Protein AF-A0A817T5D0-F1 (afdb_monomer_lite)

pLDDT: mean 80.36, std 13.76, range [44.56, 96.06]

Foldseek 3Di:
DPDDDPVVVVLLVVLVVLLVVLVVLLVVLVPDDDDPVCVLVSLLSNQLSVLSNVLSVLVVVVVVCVVPDDCQDLVNLVSVLVNQLSVQLNVQSVVLNVVPDPCSVVVSVCSNVVSNVVSVCSNVPHDPVVVVVVVVVVD

Sequence (139 aa):
MKTISTEFYLVILLLLLIFIINTLHIVYLTIYKHNQQIKSIRLILINSSLSSLIVSIWLIPFFYFHTIWSPESISWRLWSFVFHIVDAVQLYSLVLLITIRSFQRIFICFIWLAPIIAYSPLLWLNSPYEKQMTTNAMI

Secondary structure (DSSP, 8-state):
-----HHHHHHHHHHHHHHHHHHHHHHHHHH----GGGHHHHHHHHHHHHHHHHHHHHHHHHHHHTTTS-TTSHHHHHHHHHHHHHHHHHHHHHHHHHT--TTHHHHHHHTTHHHHHHHGGGGT---HHHHHHHHHTT-

Structure (mmCIF, N/CA/C/O backbone):
data_AF-A0A817T5D0-F1
#
_entry.id   AF-A0A817T5D0-F1
#
loop_
_atom_site.group_PDB
_atom_site.id
_atom_site.type_symbol
_atom_site.label_atom_id
_atom_site.label_alt_id
_atom_site.label_comp_id
_atom_site.label_asym_id
_atom_site.label_entity_id
_atom_site.label_seq_id
_atom_site.pdbx_PDB_ins_code
_atom_site.Cartn_x
_atom_site.Cartn_y
_atom_site.Cartn_z
_atom_site.occupancy
_atom_site.B_iso_or_equiv
_atom_site.auth_seq_id
_atom_site.auth_comp_id
_atom_site.auth_asym_id
_atom_site.auth_atom_id
_atom_site.pdbx_PDB_model_num
ATOM 1 N N . MET A 1 1 ? 11.485 17.409 -27.018 1.00 44.56 1 MET A N 1
ATOM 2 C CA . MET A 1 1 ? 10.814 17.240 -25.709 1.00 44.56 1 MET A CA 1
ATOM 3 C C . MET A 1 1 ? 9.800 16.120 -25.854 1.00 44.56 1 MET A C 1
ATOM 5 O O . MET A 1 1 ? 8.975 16.214 -26.751 1.00 44.56 1 MET A O 1
ATOM 9 N N . LYS A 1 2 ? 9.887 15.045 -25.059 1.00 53.25 2 LYS A N 1
ATOM 10 C CA . LYS A 1 2 ? 8.809 14.046 -25.013 1.00 53.25 2 LYS A CA 1
ATOM 11 C C . LYS A 1 2 ? 7.613 14.698 -24.322 1.00 53.25 2 LYS A C 1
ATOM 13 O O . LYS A 1 2 ? 7.735 15.119 -23.176 1.00 53.25 2 LYS A O 1
ATOM 18 N N . THR A 1 3 ? 6.502 14.832 -25.031 1.00 61.31 3 THR A N 1
ATOM 19 C CA . THR A 1 3 ? 5.227 15.266 -24.463 1.00 61.31 3 THR A CA 1
ATOM 20 C C . THR A 1 3 ? 4.764 14.199 -23.477 1.00 61.31 3 THR A C 1
ATOM 22 O O . THR A 1 3 ? 4.524 13.055 -23.854 1.00 61.31 3 THR A O 1
ATOM 25 N N . ILE A 1 4 ? 4.709 14.560 -22.197 1.00 71.56 4 ILE A N 1
ATOM 26 C CA . ILE A 1 4 ? 4.116 13.728 -21.150 1.00 71.56 4 ILE A CA 1
ATOM 27 C C . ILE A 1 4 ? 2.620 13.591 -21.468 1.00 71.56 4 ILE A C 1
ATOM 29 O O . ILE A 1 4 ? 1.976 14.586 -21.808 1.00 71.56 4 ILE A O 1
ATOM 33 N N . SER A 1 5 ? 2.074 12.372 -21.410 1.00 84.25 5 SER A N 1
ATOM 34 C CA . SER A 1 5 ? 0.663 12.137 -21.732 1.00 84.25 5 SER A CA 1
ATOM 35 C C . SER A 1 5 ? -0.257 12.773 -20.685 1.00 84.25 5 SER A C 1
ATOM 37 O O . SER A 1 5 ? 0.064 12.837 -19.497 1.00 84.25 5 SER A O 1
ATOM 39 N N . THR A 1 6 ? -1.433 13.230 -21.113 1.00 85.62 6 THR A N 1
ATOM 40 C CA . THR A 1 6 ? -2.492 13.734 -20.220 1.00 85.62 6 THR A CA 1
ATOM 41 C C . THR A 1 6 ? -2.885 12.707 -19.154 1.00 85.62 6 THR A C 1
ATOM 43 O O . THR A 1 6 ? -3.129 13.073 -18.007 1.00 85.62 6 THR A O 1
ATOM 46 N N . GLU A 1 7 ? -2.866 11.421 -19.504 1.00 84.12 7 GLU A N 1
ATOM 47 C CA . GLU A 1 7 ? -3.091 10.294 -18.591 1.00 84.12 7 GLU A CA 1
ATOM 48 C C . GLU A 1 7 ? -2.095 10.285 -17.427 1.00 84.12 7 GLU A C 1
ATOM 50 O O . GLU A 1 7 ? -2.493 10.144 -16.273 1.00 84.12 7 GLU A O 1
ATOM 55 N N . PHE A 1 8 ? -0.807 10.507 -17.705 1.00 83.31 8 PHE A N 1
ATOM 56 C CA . PHE A 1 8 ? 0.218 10.553 -16.666 1.00 83.31 8 PHE A CA 1
ATOM 57 C C . PHE A 1 8 ? -0.024 11.709 -15.688 1.00 83.31 8 PHE A C 1
ATOM 59 O O . PHE A 1 8 ? 0.072 11.520 -14.478 1.00 83.31 8 PHE A O 1
ATOM 66 N N . TYR A 1 9 ? -0.412 12.891 -16.182 1.00 84.56 9 TYR A N 1
ATOM 67 C CA . TYR A 1 9 ? -0.759 14.020 -15.312 1.00 84.56 9 TYR A CA 1
ATOM 68 C C . TYR A 1 9 ? -1.946 13.710 -14.396 1.00 84.56 9 TYR A C 1
ATOM 70 O O . TYR A 1 9 ? -1.898 14.037 -13.210 1.00 84.56 9 TYR A O 1
ATOM 78 N N . LEU A 1 10 ? -2.986 13.055 -14.919 1.00 88.56 10 LEU A N 1
ATOM 79 C CA . LEU A 1 10 ? -4.149 12.649 -14.126 1.00 88.56 10 LEU A CA 1
ATOM 80 C C . LEU A 1 10 ? -3.774 11.629 -13.047 1.00 88.56 10 LEU A C 1
ATOM 82 O O . LEU A 1 10 ? -4.210 11.765 -11.905 1.00 88.56 10 LEU A O 1
ATOM 86 N N . VAL A 1 11 ? -2.930 10.650 -13.378 1.00 88.25 11 VAL A N 1
ATOM 87 C CA . VAL A 1 11 ? -2.438 9.657 -12.413 1.00 88.25 11 VAL A CA 1
ATOM 88 C C . VAL A 1 11 ? -1.620 10.323 -11.308 1.00 88.25 11 VAL A C 1
ATOM 90 O O . VAL A 1 11 ? -1.872 10.074 -10.131 1.00 88.25 11 VAL A O 1
ATOM 93 N N . ILE A 1 12 ? -0.681 11.207 -11.653 1.00 88.00 12 ILE A N 1
ATOM 94 C CA . ILE A 1 12 ? 0.127 11.929 -10.660 1.00 88.00 12 ILE A CA 1
ATOM 95 C C . ILE A 1 12 ? -0.752 12.812 -9.768 1.00 88.00 12 ILE A C 1
ATOM 97 O O . ILE A 1 12 ? -0.553 12.842 -8.554 1.00 88.00 12 ILE A O 1
ATOM 101 N N . LEU A 1 13 ? -1.752 13.489 -10.338 1.00 90.88 13 LEU A N 1
ATOM 102 C CA . LEU A 1 13 ? -2.698 14.296 -9.569 1.00 90.88 13 LEU A CA 1
ATOM 103 C C . LEU A 1 13 ? -3.513 13.437 -8.592 1.00 90.88 13 LEU A C 1
ATOM 105 O O . LEU A 1 13 ? -3.695 13.824 -7.438 1.00 90.88 13 LEU A O 1
ATOM 109 N N . LEU A 1 14 ? -3.965 12.258 -9.028 1.00 91.50 14 LEU A N 1
ATOM 110 C CA . LEU A 1 14 ? -4.681 11.311 -8.177 1.00 91.50 14 LEU A CA 1
ATOM 111 C C . LEU A 1 14 ? -3.794 10.802 -7.032 1.00 91.50 14 LEU A C 1
ATOM 113 O O . LEU A 1 14 ? -4.230 10.798 -5.882 1.00 91.50 14 LEU A O 1
ATOM 117 N N . LEU A 1 15 ? -2.543 10.429 -7.320 1.00 91.12 15 LEU A N 1
ATOM 118 C CA . LEU A 1 15 ? -1.577 10.005 -6.301 1.00 91.12 15 LEU A CA 1
ATOM 119 C C . LEU A 1 15 ? -1.303 11.119 -5.286 1.00 91.12 15 LEU A C 1
ATOM 121 O O . LEU A 1 15 ? -1.269 10.858 -4.084 1.00 91.12 15 LEU A O 1
ATOM 125 N N . LEU A 1 16 ? -1.169 12.365 -5.747 1.00 91.69 16 LEU A N 1
ATOM 126 C CA . LEU A 1 16 ? -0.997 13.525 -4.875 1.00 91.69 16 LEU A CA 1
ATOM 127 C C . LEU A 1 16 ? -2.220 13.740 -3.972 1.00 91.69 16 LEU A C 1
ATOM 129 O O . LEU A 1 16 ? -2.068 13.994 -2.778 1.00 91.69 16 LEU A O 1
ATOM 133 N N . LEU A 1 17 ? -3.431 13.604 -4.515 1.00 94.25 17 LEU A N 1
ATOM 134 C CA . LEU A 1 17 ? -4.662 13.727 -3.738 1.00 94.25 17 LEU A CA 1
ATOM 135 C C . LEU A 1 17 ? -4.756 12.638 -2.658 1.00 94.25 17 LEU A C 1
ATOM 137 O O . LEU A 1 17 ? -5.015 12.950 -1.495 1.00 94.25 17 LEU A O 1
ATOM 141 N N . ILE A 1 18 ? -4.490 11.378 -3.021 1.00 92.75 18 ILE A N 1
ATOM 142 C CA . ILE A 1 18 ? -4.448 10.245 -2.082 1.00 92.75 18 ILE A CA 1
ATOM 143 C C . ILE A 1 18 ? -3.406 10.504 -0.988 1.00 92.75 18 ILE A C 1
ATOM 145 O O . ILE A 1 18 ? -3.682 10.281 0.195 1.00 92.75 18 ILE A O 1
ATOM 149 N N . PHE A 1 19 ? -2.235 11.019 -1.361 1.00 92.94 19 PHE A N 1
ATOM 150 C CA . PHE A 1 19 ? -1.167 11.355 -0.428 1.00 92.94 19 PHE A CA 1
ATOM 151 C C . PHE A 1 19 ? -1.599 12.421 0.591 1.00 92.94 19 PHE A C 1
ATOM 153 O O . PHE A 1 19 ? -1.431 12.242 1.801 1.00 92.94 19 PHE A O 1
ATOM 160 N N . ILE A 1 20 ? -2.207 13.515 0.125 1.00 94.62 20 ILE A N 1
ATOM 161 C CA . ILE A 1 20 ? -2.675 14.605 0.991 1.00 94.62 20 ILE A CA 1
ATOM 162 C C . ILE A 1 20 ? -3.767 14.109 1.944 1.00 94.62 20 ILE A C 1
ATOM 164 O O . ILE A 1 20 ? -3.670 14.331 3.152 1.00 94.62 20 ILE A O 1
ATOM 168 N N . ILE A 1 21 ? -4.776 13.397 1.430 1.00 95.94 21 ILE A N 1
ATOM 169 C CA . ILE A 1 21 ? -5.900 12.895 2.235 1.00 95.94 21 ILE A CA 1
ATOM 170 C C . ILE A 1 21 ? -5.401 11.970 3.347 1.00 95.94 21 ILE A C 1
ATOM 172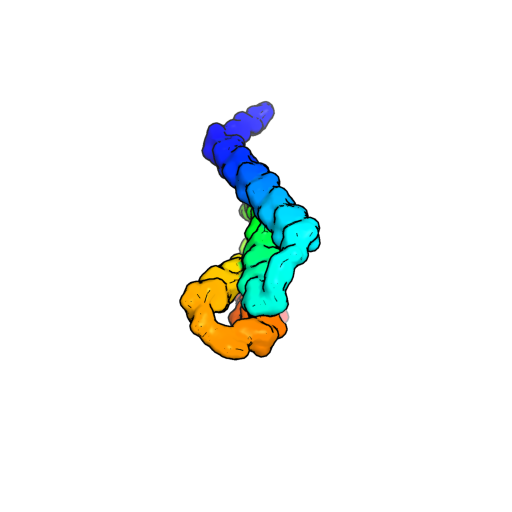 O O . ILE A 1 21 ? -5.768 12.155 4.508 1.00 95.94 21 ILE A O 1
ATOM 176 N N . ASN A 1 22 ? -4.541 11.000 3.025 1.00 94.56 22 ASN A N 1
ATOM 177 C CA . ASN A 1 22 ? -4.027 10.065 4.026 1.00 94.56 22 ASN A CA 1
ATOM 178 C C . ASN A 1 22 ? -3.120 10.751 5.053 1.00 94.56 22 ASN A C 1
ATOM 180 O O . ASN A 1 22 ? -3.180 10.413 6.235 1.00 94.56 22 ASN A O 1
ATOM 184 N N . THR A 1 23 ? -2.335 11.751 4.644 1.00 95.25 23 THR A N 1
ATOM 185 C CA . THR A 1 23 ? -1.518 12.545 5.574 1.00 95.25 23 THR A CA 1
ATOM 186 C C . THR A 1 23 ? -2.402 13.291 6.572 1.00 95.25 23 THR A C 1
ATOM 188 O O . THR A 1 23 ? -2.201 13.181 7.782 1.00 95.25 23 THR A O 1
ATOM 191 N N . LEU A 1 24 ? -3.431 13.992 6.083 1.00 96.06 24 LEU A N 1
ATOM 192 C CA . LEU A 1 24 ? -4.396 14.688 6.937 1.00 96.06 24 LEU A CA 1
ATOM 193 C C . LEU A 1 24 ? -5.125 13.718 7.873 1.00 96.06 24 LEU A C 1
ATOM 195 O O . LEU A 1 24 ? -5.313 14.027 9.049 1.00 96.06 24 LEU A O 1
ATOM 199 N N . HIS A 1 25 ? -5.481 12.529 7.385 1.00 94.38 25 HIS A N 1
ATOM 200 C CA . HIS A 1 25 ? -6.144 11.501 8.180 1.00 94.38 25 HIS A CA 1
ATOM 201 C C . HIS A 1 25 ? -5.253 11.002 9.332 1.00 94.38 25 HIS A C 1
ATOM 203 O O . HIS A 1 25 ? -5.706 10.928 10.474 1.00 94.38 25 HIS A O 1
ATOM 209 N N . ILE A 1 26 ? -3.972 10.713 9.075 1.00 93.94 26 ILE A N 1
ATOM 210 C CA . ILE A 1 26 ? -3.020 10.299 10.121 1.00 93.94 26 ILE A CA 1
ATOM 211 C C . ILE A 1 26 ? -2.848 11.404 11.164 1.00 93.94 26 ILE A C 1
ATOM 213 O O . ILE A 1 26 ? -2.884 11.124 12.366 1.00 93.94 26 ILE A O 1
ATOM 217 N N . VAL A 1 27 ? -2.695 12.657 10.724 1.00 94.06 27 VAL A N 1
ATOM 218 C CA . VAL A 1 27 ? -2.575 13.814 11.622 1.00 94.06 27 VAL A CA 1
ATOM 219 C C . VAL A 1 27 ? -3.823 13.936 12.499 1.00 94.06 27 VAL A C 1
ATOM 221 O O . VAL A 1 27 ? -3.706 14.013 13.724 1.00 94.06 27 VAL A O 1
ATOM 224 N N . TYR A 1 28 ? -5.013 13.852 11.901 1.00 93.12 28 TYR A N 1
ATOM 225 C CA . TYR A 1 28 ? -6.288 13.889 12.614 1.00 93.12 28 TYR A CA 1
ATOM 226 C C . TYR A 1 28 ? -6.392 12.788 13.682 1.00 93.12 28 TYR A C 1
ATOM 228 O O . TYR A 1 28 ? -6.657 13.079 14.850 1.00 93.12 28 TYR A O 1
ATOM 236 N N . LEU A 1 29 ? -6.111 11.531 13.319 1.00 90.94 29 LEU A N 1
ATOM 237 C CA . LEU A 1 29 ? -6.176 10.396 14.247 1.00 90.94 29 LEU A CA 1
ATOM 238 C C . LEU A 1 29 ? -5.106 10.449 15.347 1.00 90.94 29 LEU A C 1
ATOM 240 O O . LEU A 1 29 ? -5.304 9.894 16.431 1.00 90.94 29 LEU A O 1
ATOM 244 N N . THR A 1 30 ? -3.972 11.097 15.087 1.00 88.19 30 THR A N 1
ATOM 245 C CA . THR A 1 30 ? -2.897 11.254 16.075 1.00 88.19 30 THR A CA 1
ATOM 246 C C . THR A 1 30 ? -3.248 12.323 17.108 1.00 88.19 30 THR A C 1
ATOM 248 O O . THR A 1 30 ? -3.080 12.088 18.308 1.00 88.19 30 THR A O 1
ATOM 251 N N . ILE A 1 31 ? -3.771 13.469 16.659 1.00 88.94 31 ILE A N 1
ATOM 252 C CA . ILE A 1 31 ? -4.133 14.604 17.521 1.00 88.94 31 ILE A CA 1
ATOM 253 C C . ILE A 1 31 ? -5.384 14.287 18.348 1.00 88.94 31 ILE A C 1
ATOM 255 O O . ILE A 1 31 ? -5.422 14.555 19.551 1.00 88.94 31 ILE A O 1
ATOM 259 N N . TYR A 1 32 ? -6.407 13.684 17.737 1.00 82.50 32 TYR A N 1
ATOM 260 C CA . TYR A 1 32 ? -7.672 13.433 18.418 1.00 82.50 32 TYR A CA 1
ATOM 261 C C . TYR A 1 32 ? -7.591 12.172 19.300 1.00 82.50 32 TYR A C 1
ATOM 263 O O . TYR A 1 32 ? -7.646 11.023 18.842 1.00 82.50 32 TYR A O 1
ATOM 271 N N . LYS A 1 33 ? -7.438 12.368 20.616 1.00 67.69 33 LYS A N 1
ATOM 272 C CA . LYS A 1 33 ? -7.515 11.289 21.615 1.00 67.69 33 LYS A CA 1
ATOM 273 C C . LYS A 1 33 ? -8.973 11.016 21.976 1.00 67.69 33 LYS A C 1
ATOM 275 O O . LYS A 1 33 ? -9.564 11.739 22.769 1.00 67.69 33 LYS A O 1
ATOM 280 N N . HIS A 1 34 ? -9.521 9.933 21.432 1.00 64.12 34 HIS A N 1
ATOM 281 C CA . HIS A 1 34 ? -10.842 9.435 21.809 1.00 64.12 34 HIS A CA 1
ATOM 282 C C . HIS A 1 34 ? -10.763 8.199 22.727 1.00 64.12 34 HIS A C 1
ATOM 284 O O . HIS A 1 34 ? -9.681 7.680 23.010 1.00 64.12 34 HIS A O 1
ATOM 290 N N . ASN A 1 35 ? -11.925 7.765 23.218 1.00 67.44 35 ASN A N 1
ATOM 291 C CA . ASN A 1 35 ? -12.120 6.790 24.293 1.00 67.44 35 ASN A CA 1
ATOM 292 C C . ASN A 1 35 ? -11.391 5.444 24.057 1.00 67.44 35 ASN A C 1
ATOM 294 O O . ASN A 1 35 ? -11.180 5.037 22.912 1.00 67.44 35 ASN A O 1
ATOM 298 N N . GLN A 1 36 ? -11.034 4.709 25.124 1.00 63.72 36 GLN A N 1
ATOM 299 C CA . GLN A 1 36 ? -10.192 3.494 25.036 1.00 63.72 36 GLN A CA 1
ATOM 300 C C . GLN A 1 36 ? -10.720 2.406 24.076 1.00 63.72 36 GLN A C 1
ATOM 302 O O . GLN A 1 36 ? -9.913 1.691 23.475 1.00 63.72 36 GLN A O 1
ATOM 307 N N . GLN A 1 37 ? -12.041 2.295 23.893 1.00 63.09 37 GLN A N 1
ATOM 308 C CA . GLN A 1 37 ? -12.665 1.338 22.967 1.00 63.09 37 GLN A CA 1
ATOM 309 C C . GLN A 1 37 ? -12.326 1.598 21.489 1.00 63.09 37 GLN A C 1
ATOM 311 O O . GLN A 1 37 ? -12.267 0.655 20.709 1.00 63.09 37 GLN A O 1
ATOM 316 N N . ILE A 1 38 ? -12.015 2.839 21.099 1.00 76.38 38 ILE A N 1
ATOM 317 C CA . ILE A 1 38 ? -11.714 3.209 19.702 1.00 76.38 38 ILE A CA 1
ATOM 318 C C . ILE A 1 38 ? -10.212 3.041 19.394 1.00 76.38 38 ILE A C 1
ATOM 320 O O . ILE A 1 38 ? -9.774 3.165 18.252 1.00 76.38 38 ILE A O 1
ATOM 324 N N . LYS A 1 39 ? -9.383 2.697 20.393 1.00 82.00 39 LYS A N 1
ATOM 325 C CA . LYS A 1 39 ? -7.921 2.631 20.237 1.00 82.00 39 LYS A CA 1
ATOM 326 C C . LYS A 1 39 ? -7.470 1.613 19.181 1.00 82.00 39 LYS A C 1
ATOM 328 O O . LYS A 1 39 ? -6.528 1.912 18.453 1.00 82.00 39 LYS A O 1
ATOM 333 N N . SER A 1 40 ? -8.107 0.440 19.086 1.00 82.69 40 SER A N 1
ATOM 334 C CA . SER A 1 40 ? -7.754 -0.575 18.076 1.00 82.69 40 SER A CA 1
ATOM 335 C C . SER A 1 40 ? -8.133 -0.124 16.669 1.00 82.69 40 SER A C 1
ATOM 337 O O . SER A 1 40 ? -7.284 -0.141 15.787 1.00 82.69 40 SER A O 1
ATOM 339 N N . ILE A 1 41 ? -9.364 0.353 16.482 1.00 85.75 41 ILE A N 1
ATOM 340 C CA . ILE A 1 41 ? -9.861 0.863 15.196 1.00 85.75 41 ILE A CA 1
ATOM 341 C C . ILE A 1 41 ? -8.979 2.011 14.706 1.00 85.75 41 ILE A C 1
ATOM 343 O O . ILE A 1 41 ? -8.562 2.030 13.555 1.00 85.75 41 ILE A O 1
ATOM 347 N N . ARG A 1 42 ? -8.609 2.926 15.604 1.00 87.31 42 ARG A N 1
ATOM 348 C CA . ARG A 1 42 ? -7.704 4.030 15.289 1.00 87.31 42 ARG A CA 1
ATOM 349 C C . ARG A 1 42 ? -6.338 3.549 14.807 1.00 87.31 42 ARG A C 1
ATOM 351 O O . ARG A 1 42 ? -5.811 4.101 13.852 1.00 87.31 42 ARG A O 1
ATOM 358 N N . LEU A 1 43 ? -5.763 2.534 15.454 1.00 87.38 43 LEU A N 1
ATOM 359 C CA . LEU A 1 43 ? -4.490 1.952 15.018 1.00 87.38 43 LEU A CA 1
ATOM 360 C C . LEU A 1 43 ? -4.612 1.284 13.644 1.00 87.38 43 LEU A C 1
ATOM 362 O O . LEU A 1 43 ? -3.714 1.441 12.826 1.00 87.38 43 LEU A O 1
ATOM 366 N N . ILE A 1 44 ? -5.725 0.596 13.375 1.00 89.38 44 ILE A N 1
ATOM 367 C CA . ILE A 1 44 ? -6.004 -0.014 12.066 1.00 89.38 44 ILE A CA 1
ATOM 368 C C . ILE A 1 44 ? -6.102 1.063 10.984 1.00 89.38 44 ILE A C 1
ATOM 370 O O . ILE A 1 44 ? -5.478 0.928 9.936 1.00 89.38 44 ILE A O 1
ATOM 374 N N . LEU A 1 45 ? -6.828 2.151 11.249 1.00 90.38 45 LEU A N 1
ATOM 375 C CA . LEU A 1 45 ? -6.963 3.270 10.315 1.00 90.38 45 LEU A CA 1
ATOM 376 C C . LEU A 1 45 ? -5.624 3.973 10.064 1.00 90.38 45 LEU A C 1
ATOM 378 O O . LEU A 1 45 ? -5.288 4.229 8.914 1.00 90.38 45 LEU A O 1
ATOM 382 N N . ILE A 1 46 ? -4.821 4.212 11.109 1.00 90.94 46 ILE A N 1
ATOM 383 C CA . ILE A 1 46 ? -3.465 4.762 10.953 1.00 90.94 46 ILE A CA 1
ATOM 384 C C . ILE A 1 46 ? -2.609 3.829 10.093 1.00 90.94 46 ILE A C 1
ATOM 386 O O . ILE A 1 46 ? -1.936 4.301 9.181 1.00 90.94 46 ILE A O 1
ATOM 390 N N . ASN A 1 47 ? -2.646 2.518 10.345 1.00 91.06 47 ASN A N 1
ATOM 391 C CA . ASN A 1 47 ? -1.882 1.543 9.569 1.00 91.06 47 ASN A CA 1
ATOM 392 C C . ASN A 1 47 ? -2.330 1.506 8.099 1.00 91.06 47 ASN A C 1
ATOM 394 O O . ASN A 1 47 ? -1.491 1.529 7.202 1.00 91.06 47 ASN A O 1
ATOM 398 N N . SER A 1 48 ? -3.643 1.533 7.854 1.00 92.00 48 SER A N 1
ATOM 399 C CA . SER A 1 48 ? -4.221 1.602 6.511 1.00 92.00 48 SER A CA 1
ATOM 400 C C . SER A 1 48 ? -3.770 2.866 5.777 1.00 92.00 48 SER A C 1
ATOM 402 O O . SER A 1 48 ? -3.277 2.782 4.653 1.00 92.00 48 SER A O 1
ATOM 404 N N . SER A 1 49 ? -3.874 4.037 6.410 1.00 93.62 49 SER A N 1
ATOM 405 C CA . SER A 1 49 ? -3.435 5.293 5.799 1.00 93.62 49 SER A CA 1
ATOM 406 C C . SER A 1 49 ? -1.930 5.327 5.561 1.00 93.62 49 SER A C 1
ATOM 408 O O . SER A 1 49 ? -1.494 5.778 4.507 1.00 93.62 49 SER A O 1
ATOM 410 N N . LEU A 1 50 ? -1.129 4.798 6.489 1.00 92.75 50 LEU A N 1
ATOM 411 C CA . LEU A 1 50 ? 0.321 4.718 6.328 1.00 92.75 50 LEU A CA 1
ATOM 412 C C . LEU A 1 50 ? 0.704 3.820 5.146 1.00 92.75 50 LEU A C 1
ATOM 414 O O . LEU A 1 50 ? 1.529 4.215 4.327 1.00 92.75 50 LEU A O 1
ATOM 418 N N . SER A 1 51 ? 0.075 2.647 5.018 1.00 92.75 51 SER A N 1
ATOM 419 C CA . SER A 1 51 ? 0.291 1.769 3.862 1.00 92.75 51 SER A CA 1
ATOM 420 C C . SER A 1 51 ? -0.089 2.456 2.545 1.00 92.75 51 SER A C 1
ATOM 422 O O . SER A 1 51 ? 0.700 2.438 1.605 1.00 92.75 51 SER A O 1
ATOM 424 N N . SER A 1 52 ? -1.211 3.184 2.509 1.00 92.12 52 SER A N 1
ATOM 425 C CA . SER A 1 52 ? -1.642 3.937 1.324 1.00 92.12 52 SER A CA 1
ATOM 426 C C . SER A 1 52 ? -0.657 5.050 0.932 1.00 92.12 52 SER A C 1
ATOM 428 O O . SER A 1 52 ? -0.407 5.257 -0.259 1.00 92.12 52 SER A O 1
ATOM 430 N N . LEU A 1 53 ? -0.033 5.730 1.904 1.00 93.38 53 LEU A N 1
ATOM 431 C CA . LEU A 1 53 ? 1.041 6.696 1.632 1.00 93.38 53 LEU A CA 1
ATOM 432 C C . LEU A 1 53 ? 2.259 6.025 0.994 1.00 93.38 53 LEU A C 1
ATOM 434 O O . LEU A 1 53 ? 2.787 6.533 0.006 1.00 93.38 53 LEU A O 1
ATOM 438 N N . ILE A 1 54 ? 2.682 4.879 1.534 1.00 91.12 54 ILE A N 1
ATOM 439 C CA . ILE A 1 54 ? 3.828 4.131 1.006 1.00 91.12 54 ILE A CA 1
ATOM 440 C C . ILE A 1 54 ? 3.540 3.665 -0.427 1.00 91.12 54 ILE A C 1
ATOM 442 O O . ILE A 1 54 ? 4.380 3.877 -1.298 1.00 91.12 54 ILE A O 1
ATOM 446 N N . VAL A 1 55 ? 2.351 3.113 -0.703 1.00 89.12 55 VAL A N 1
ATOM 447 C CA . VAL A 1 55 ? 1.926 2.735 -2.066 1.00 89.12 55 VAL A CA 1
ATOM 448 C C . VAL A 1 55 ? 1.967 3.938 -3.004 1.00 89.12 55 VAL A C 1
ATOM 450 O O . VAL A 1 55 ? 2.516 3.844 -4.099 1.00 89.12 55 VAL A O 1
ATOM 453 N N . SER A 1 56 ? 1.443 5.087 -2.570 1.00 87.94 56 SER A N 1
ATOM 454 C CA . SER A 1 56 ? 1.395 6.297 -3.400 1.00 87.94 56 SER A CA 1
ATOM 455 C C . SER A 1 56 ? 2.794 6.786 -3.786 1.00 87.94 56 SER A C 1
ATOM 457 O O . SER A 1 56 ? 3.027 7.140 -4.940 1.00 87.94 56 SER A O 1
ATOM 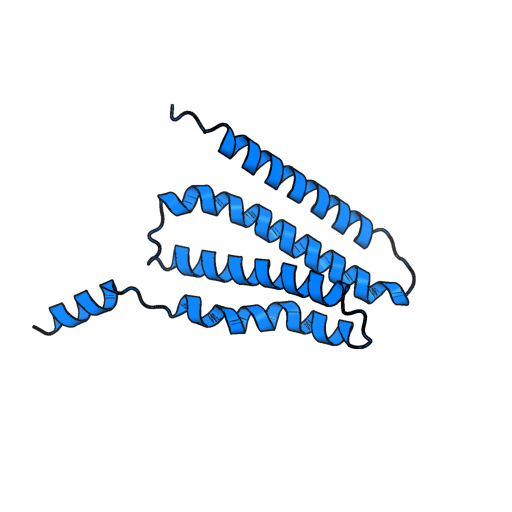459 N N . ILE A 1 57 ? 3.741 6.751 -2.841 1.00 86.38 57 ILE A N 1
ATOM 460 C CA . ILE A 1 57 ? 5.150 7.069 -3.103 1.00 86.38 57 ILE A CA 1
ATOM 461 C C . ILE A 1 57 ? 5.776 6.016 -4.018 1.00 86.38 57 ILE A C 1
ATOM 463 O O . ILE A 1 57 ? 6.523 6.382 -4.919 1.00 86.38 57 ILE A O 1
ATOM 467 N N . TRP A 1 58 ? 5.481 4.728 -3.813 1.00 85.38 58 TRP A N 1
ATOM 468 C CA . TRP A 1 58 ? 6.069 3.629 -4.582 1.00 85.38 58 TRP A CA 1
ATOM 469 C C . TRP A 1 58 ? 5.546 3.462 -6.000 1.00 85.38 58 TRP A C 1
ATOM 471 O O . TRP A 1 58 ? 6.294 2.985 -6.853 1.00 85.38 58 TRP A O 1
ATOM 481 N N . LEU A 1 59 ? 4.341 3.938 -6.296 1.00 83.81 59 LEU A N 1
ATOM 482 C CA . LEU A 1 59 ? 3.814 3.962 -7.658 1.00 83.81 59 LEU A CA 1
ATOM 483 C C . LEU A 1 59 ? 4.520 4.985 -8.556 1.00 83.81 59 LEU A C 1
ATOM 485 O O . LEU A 1 59 ? 4.629 4.758 -9.754 1.00 83.81 59 LEU A O 1
ATOM 489 N N . ILE A 1 60 ? 5.060 6.078 -8.012 1.00 77.31 60 ILE A N 1
ATOM 490 C CA . ILE A 1 60 ? 5.808 7.071 -8.805 1.00 77.31 60 ILE A CA 1
ATOM 491 C C . ILE A 1 60 ? 7.025 6.430 -9.508 1.00 77.31 60 ILE A C 1
ATOM 493 O O . ILE A 1 60 ? 7.134 6.539 -10.733 1.00 77.31 60 ILE A O 1
ATOM 497 N N . PRO A 1 61 ? 7.920 5.719 -8.793 1.00 70.12 61 PRO A N 1
ATOM 498 C CA . PRO A 1 61 ? 9.019 5.012 -9.416 1.00 70.12 61 PRO A CA 1
ATOM 499 C C . PRO A 1 61 ? 8.580 3.869 -10.332 1.00 70.12 61 PRO A C 1
ATOM 501 O O . PRO A 1 61 ? 9.327 3.570 -11.250 1.00 70.12 61 PRO A O 1
ATOM 504 N N . PHE A 1 62 ? 7.395 3.267 -10.181 1.00 73.06 62 PHE A N 1
ATOM 505 C CA . PHE A 1 62 ? 6.904 2.256 -11.133 1.00 73.06 62 PHE A CA 1
ATOM 506 C C . PHE A 1 62 ? 6.818 2.803 -12.562 1.00 73.06 62 PHE A C 1
ATOM 508 O O . PHE A 1 62 ? 7.353 2.196 -13.489 1.00 73.06 62 PHE A O 1
ATOM 515 N N . PHE A 1 63 ? 6.217 3.985 -12.740 1.00 69.19 63 PHE A N 1
ATOM 516 C CA . PHE A 1 63 ? 6.073 4.603 -14.064 1.00 69.19 63 PHE A CA 1
ATOM 517 C C . PHE A 1 63 ? 7.417 4.953 -14.711 1.00 69.19 63 PHE A C 1
ATOM 519 O O . PHE A 1 63 ? 7.524 4.990 -15.935 1.00 69.19 63 PHE A O 1
ATOM 526 N N . TYR A 1 64 ? 8.445 5.194 -13.898 1.00 66.44 64 TYR A N 1
ATOM 527 C CA . TYR A 1 64 ? 9.791 5.495 -14.373 1.00 66.44 64 TYR A CA 1
ATOM 528 C C . TYR A 1 64 ? 10.617 4.217 -14.598 1.00 66.44 64 TYR A C 1
ATOM 530 O O . TYR A 1 64 ? 11.186 4.007 -15.669 1.00 66.44 64 TYR A O 1
ATOM 538 N N . PHE A 1 65 ? 10.643 3.316 -13.620 1.00 65.62 65 PHE A N 1
ATOM 539 C CA . PHE A 1 65 ? 11.488 2.128 -13.607 1.00 65.62 65 PHE A CA 1
ATOM 540 C C . PHE A 1 65 ? 10.974 0.983 -14.465 1.00 65.62 65 PHE A C 1
ATOM 542 O O . PHE A 1 65 ? 11.801 0.204 -14.927 1.00 65.62 65 PHE A O 1
ATOM 549 N N . HIS A 1 66 ? 9.675 0.900 -14.769 1.00 63.56 66 HIS A N 1
ATOM 550 C CA . HIS A 1 66 ? 9.179 -0.091 -15.731 1.00 63.56 66 HIS A CA 1
ATOM 551 C C . HIS A 1 66 ? 9.819 0.075 -17.123 1.00 63.56 66 HIS A C 1
ATOM 553 O O . HIS A 1 66 ? 9.909 -0.879 -17.887 1.00 63.56 66 HIS A O 1
ATOM 559 N N . THR A 1 67 ? 10.328 1.273 -17.434 1.00 64.94 67 THR A N 1
ATOM 560 C CA . THR A 1 67 ? 11.050 1.542 -18.688 1.00 64.94 67 THR A CA 1
ATOM 561 C C . THR A 1 67 ? 12.560 1.286 -18.616 1.00 64.94 67 THR A C 1
ATOM 563 O O . THR A 1 67 ? 13.213 1.252 -19.656 1.00 64.94 67 THR A O 1
ATOM 566 N N . ILE A 1 68 ? 13.125 1.114 -17.414 1.00 70.06 68 ILE A N 1
ATOM 567 C CA . ILE A 1 68 ? 14.580 1.069 -17.173 1.00 70.06 68 ILE A CA 1
ATOM 568 C C . ILE A 1 68 ? 15.025 -0.309 -16.681 1.00 70.06 68 ILE A C 1
ATOM 570 O O . ILE A 1 68 ? 16.088 -0.791 -17.068 1.00 70.06 68 ILE A O 1
ATOM 574 N N . TRP A 1 69 ? 14.248 -0.943 -15.805 1.00 71.38 69 TRP A N 1
ATOM 575 C CA . TRP A 1 69 ? 14.602 -2.220 -15.202 1.00 71.38 69 TRP A CA 1
ATOM 576 C C . TRP A 1 69 ? 13.976 -3.372 -15.965 1.00 71.38 69 TRP A C 1
ATOM 578 O O . TRP A 1 69 ? 12.770 -3.398 -16.206 1.00 71.38 69 TRP A O 1
ATOM 588 N N . SER A 1 70 ? 14.797 -4.368 -16.295 1.00 76.44 70 SER A N 1
ATOM 589 C CA . SER A 1 70 ? 14.263 -5.638 -16.761 1.00 76.44 70 SER A CA 1
ATOM 590 C C . SER A 1 70 ? 13.454 -6.288 -15.628 1.00 76.44 70 SER A C 1
ATOM 592 O O . SER A 1 70 ? 13.865 -6.211 -14.461 1.00 76.44 70 SER A O 1
ATOM 594 N N . PRO A 1 71 ? 12.340 -6.971 -15.942 1.00 73.81 71 PRO A N 1
ATOM 595 C CA . PRO A 1 71 ? 11.550 -7.701 -14.946 1.00 73.81 71 PRO A CA 1
ATOM 596 C C . PRO A 1 71 ? 12.356 -8.804 -14.240 1.00 73.81 71 PRO A C 1
ATOM 598 O O . PRO A 1 71 ? 11.991 -9.290 -13.174 1.00 73.81 71 PRO A O 1
ATOM 601 N N . GLU A 1 72 ? 13.489 -9.185 -14.821 1.00 74.88 72 GLU A N 1
ATOM 602 C CA . GLU A 1 72 ? 14.399 -10.191 -14.291 1.00 74.88 72 GLU A CA 1
ATOM 603 C C . GLU A 1 72 ? 15.409 -9.631 -13.290 1.00 74.88 72 GLU A C 1
ATOM 605 O O . GLU A 1 72 ? 16.003 -10.407 -12.538 1.00 74.88 72 GLU A O 1
ATOM 610 N N . SER A 1 73 ? 15.597 -8.308 -13.267 1.00 81.50 73 SER A N 1
ATOM 611 C CA . SER A 1 73 ? 16.567 -7.644 -12.403 1.00 81.50 73 SER A CA 1
ATOM 612 C C . SER A 1 73 ? 16.206 -7.774 -10.922 1.00 81.50 73 SER A C 1
ATOM 614 O O . SER A 1 73 ? 15.040 -7.722 -10.523 1.00 81.50 73 SER A O 1
ATOM 616 N N . ILE A 1 74 ? 17.234 -7.870 -10.078 1.00 83.12 74 ILE A N 1
ATOM 617 C CA . ILE A 1 74 ? 17.085 -7.869 -8.616 1.00 83.12 74 ILE A CA 1
ATOM 618 C C . ILE A 1 74 ? 16.357 -6.604 -8.138 1.00 83.12 74 ILE A C 1
ATOM 620 O O . ILE A 1 74 ? 15.502 -6.689 -7.260 1.00 83.12 74 ILE A O 1
ATOM 624 N N . SER A 1 75 ? 16.636 -5.446 -8.749 1.00 83.88 75 SER A N 1
ATOM 625 C CA . SER A 1 75 ? 15.963 -4.179 -8.439 1.00 83.88 75 SER A CA 1
ATOM 626 C C . SER A 1 75 ? 14.454 -4.253 -8.668 1.00 83.88 75 SER A C 1
ATOM 628 O O . SER A 1 75 ? 13.693 -3.846 -7.792 1.00 83.88 75 SER A O 1
ATOM 630 N N . TRP A 1 76 ? 14.012 -4.833 -9.791 1.00 83.56 76 TRP A N 1
ATOM 631 C CA . TRP A 1 76 ? 12.589 -5.045 -10.059 1.00 83.56 76 TRP A CA 1
ATOM 632 C C . TRP A 1 76 ? 11.953 -6.014 -9.062 1.00 83.56 76 TRP A C 1
ATOM 634 O O . TRP A 1 76 ? 10.888 -5.721 -8.523 1.00 83.56 76 TRP A O 1
ATOM 644 N N . ARG A 1 77 ? 12.610 -7.144 -8.768 1.00 84.88 77 ARG A N 1
ATOM 645 C CA . ARG A 1 77 ? 12.085 -8.136 -7.814 1.00 84.88 77 ARG A CA 1
ATOM 646 C C . ARG A 1 77 ? 11.938 -7.558 -6.411 1.00 84.88 77 ARG A C 1
ATOM 648 O O . ARG A 1 77 ? 10.897 -7.751 -5.792 1.00 84.88 77 ARG A O 1
ATOM 655 N N . LEU A 1 78 ? 12.938 -6.817 -5.928 1.00 87.25 78 LEU A N 1
ATOM 656 C CA . LEU A 1 78 ? 12.886 -6.147 -4.626 1.00 87.25 78 LEU A CA 1
ATOM 657 C C . LEU A 1 78 ? 11.793 -5.081 -4.585 1.00 87.25 78 LEU A C 1
ATOM 659 O O . LEU A 1 78 ? 11.013 -5.044 -3.635 1.00 87.25 78 LEU A O 1
ATOM 663 N N . TRP A 1 79 ? 11.706 -4.245 -5.621 1.00 87.56 79 TRP A N 1
ATOM 664 C CA . TRP A 1 79 ? 10.656 -3.236 -5.719 1.00 87.56 79 TRP A CA 1
ATOM 665 C C . TRP A 1 79 ? 9.264 -3.885 -5.718 1.00 87.56 79 TRP A C 1
ATOM 667 O O . TRP A 1 79 ? 8.414 -3.518 -4.908 1.00 87.56 79 TRP A O 1
ATOM 677 N N . SER A 1 80 ? 9.060 -4.912 -6.550 1.00 86.69 80 SER A N 1
ATOM 678 C CA . SER A 1 80 ? 7.799 -5.650 -6.656 1.00 86.69 80 SER A CA 1
ATOM 679 C C . SER A 1 80 ? 7.433 -6.332 -5.340 1.00 86.69 80 SER A C 1
ATOM 681 O O . SER A 1 80 ? 6.289 -6.246 -4.904 1.00 86.69 80 SER A O 1
ATOM 683 N N . PHE A 1 81 ? 8.396 -6.977 -4.679 1.00 89.81 81 PHE A N 1
ATOM 684 C CA . PHE A 1 81 ? 8.204 -7.615 -3.379 1.00 89.81 81 PHE A CA 1
ATOM 685 C C . PHE A 1 81 ? 7.716 -6.617 -2.323 1.00 89.81 81 PHE A C 1
ATOM 687 O O . PHE A 1 81 ? 6.694 -6.851 -1.679 1.00 89.81 81 PHE A O 1
ATOM 694 N N . VAL A 1 82 ? 8.399 -5.476 -2.183 1.00 90.38 82 VAL A N 1
ATOM 695 C CA . VAL A 1 82 ? 8.010 -4.438 -1.217 1.00 90.38 82 VAL A CA 1
ATOM 696 C C . VAL A 1 82 ? 6.644 -3.850 -1.568 1.00 90.38 82 VAL A C 1
ATOM 698 O O . VAL A 1 82 ? 5.819 -3.673 -0.675 1.00 90.38 82 VAL A O 1
ATOM 701 N N . PHE A 1 83 ? 6.371 -3.592 -2.849 1.00 90.31 83 PHE A N 1
ATOM 702 C CA . PHE A 1 83 ? 5.075 -3.087 -3.299 1.00 90.31 83 PHE A CA 1
ATOM 703 C C . PHE A 1 83 ? 3.923 -4.022 -2.894 1.00 90.31 83 PHE A C 1
ATOM 705 O O . PHE A 1 83 ? 2.968 -3.573 -2.263 1.00 90.31 83 PHE A O 1
ATOM 712 N N . HIS A 1 84 ? 4.046 -5.324 -3.170 1.00 91.06 84 HIS A N 1
ATOM 713 C CA . HIS A 1 84 ? 3.002 -6.308 -2.856 1.00 91.06 84 HIS A CA 1
ATOM 714 C C . HIS A 1 84 ? 2.808 -6.506 -1.348 1.00 91.06 84 HIS A C 1
ATOM 716 O O . HIS A 1 84 ? 1.682 -6.714 -0.897 1.00 91.06 84 HIS A O 1
ATOM 722 N N . ILE A 1 85 ? 3.878 -6.402 -0.549 1.00 93.62 85 ILE A N 1
ATOM 723 C CA . ILE A 1 85 ? 3.759 -6.402 0.915 1.00 93.62 85 ILE A CA 1
ATOM 724 C C . ILE A 1 85 ? 2.872 -5.246 1.372 1.00 93.62 85 ILE A C 1
ATOM 726 O O . ILE A 1 85 ? 1.937 -5.460 2.140 1.00 93.62 85 ILE A O 1
ATOM 730 N N . VAL A 1 86 ? 3.167 -4.027 0.919 1.00 92.38 86 VAL A N 1
ATOM 731 C CA . VAL A 1 86 ? 2.465 -2.825 1.382 1.00 92.38 86 VAL A CA 1
ATOM 732 C C . VAL A 1 86 ? 1.009 -2.827 0.905 1.00 92.38 86 VAL A C 1
ATOM 734 O O . VAL A 1 86 ? 0.118 -2.508 1.692 1.00 92.38 86 VAL A O 1
ATOM 737 N N . ASP A 1 87 ? 0.752 -3.249 -0.334 1.00 91.12 87 ASP A N 1
ATOM 738 C CA . ASP A 1 87 ? -0.605 -3.395 -0.872 1.00 91.12 87 ASP A CA 1
ATOM 739 C C . ASP A 1 87 ? -1.431 -4.415 -0.066 1.00 91.12 87 ASP A C 1
ATOM 741 O O . ASP A 1 87 ? -2.552 -4.143 0.373 1.00 91.12 87 ASP A O 1
ATOM 745 N N . ALA A 1 88 ? -0.838 -5.564 0.266 1.00 92.94 88 ALA A N 1
ATOM 746 C CA . ALA A 1 88 ? -1.499 -6.558 1.103 1.00 92.94 88 ALA A CA 1
ATOM 747 C C . ALA A 1 88 ? -1.733 -6.077 2.541 1.00 92.94 88 ALA A C 1
ATOM 749 O O . ALA A 1 88 ? -2.775 -6.384 3.118 1.00 92.94 88 ALA A O 1
ATOM 750 N N . VAL A 1 89 ? -0.823 -5.288 3.122 1.00 93.06 89 VAL A N 1
ATOM 751 C CA . VAL A 1 89 ? -1.047 -4.644 4.429 1.00 93.06 89 VAL A CA 1
ATOM 752 C C . VAL A 1 89 ? -2.265 -3.720 4.377 1.00 93.06 89 VAL A C 1
A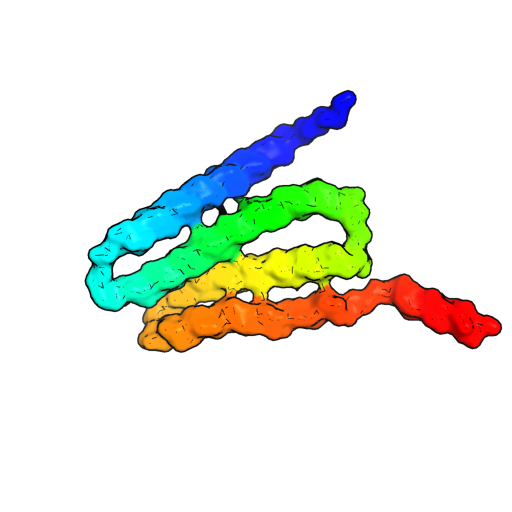TOM 754 O O . VAL A 1 89 ? -3.064 -3.708 5.321 1.00 93.06 89 VAL A O 1
ATOM 757 N N . GLN A 1 90 ? -2.435 -2.966 3.289 1.00 91.62 90 GLN A N 1
ATOM 758 C CA . GLN A 1 90 ? -3.593 -2.097 3.091 1.00 91.62 90 GLN A CA 1
ATOM 759 C C . GLN A 1 90 ? -4.888 -2.919 3.023 1.00 91.62 90 GLN A C 1
ATOM 761 O O . GLN A 1 90 ? -5.841 -2.636 3.756 1.00 91.62 90 GLN A O 1
ATOM 766 N N . LEU A 1 91 ? -4.901 -3.988 2.219 1.00 91.06 91 LEU A N 1
ATOM 767 C CA . LEU A 1 91 ? -6.042 -4.899 2.106 1.00 91.06 91 LEU A CA 1
ATOM 768 C C . LEU A 1 91 ? -6.379 -5.558 3.450 1.00 91.06 91 LEU A C 1
ATOM 770 O O . LEU A 1 91 ? -7.536 -5.567 3.872 1.00 91.06 91 LEU A O 1
ATOM 774 N N . TYR A 1 92 ? -5.375 -6.071 4.159 1.00 91.44 92 TYR A N 1
ATOM 775 C CA . TYR A 1 92 ? -5.564 -6.722 5.453 1.00 91.44 92 TYR A CA 1
ATOM 776 C C . TYR A 1 92 ? -6.068 -5.738 6.508 1.00 91.44 92 TYR A C 1
ATOM 778 O O . TYR A 1 92 ? -6.878 -6.117 7.353 1.00 91.44 92 TYR A O 1
ATOM 786 N N . SER A 1 93 ? -5.656 -4.467 6.444 1.00 90.31 93 SER A N 1
ATOM 787 C CA . SER A 1 93 ? -6.154 -3.419 7.346 1.00 90.31 93 SER A CA 1
ATOM 788 C C . SER A 1 93 ? -7.641 -3.161 7.116 1.00 90.31 93 SER A C 1
ATOM 790 O O . SER A 1 93 ? -8.402 -3.063 8.079 1.00 90.31 93 SER A O 1
ATOM 792 N N . LEU A 1 94 ? -8.074 -3.133 5.854 1.00 87.94 94 LEU A N 1
ATOM 793 C CA . LEU A 1 94 ? -9.479 -2.978 5.484 1.00 87.94 94 LEU A CA 1
ATOM 794 C C . LEU A 1 94 ? -10.320 -4.186 5.917 1.00 87.94 94 LEU A C 1
ATOM 796 O O . LEU A 1 94 ? -11.381 -4.019 6.519 1.00 87.94 94 LEU A O 1
ATOM 800 N N . VAL A 1 95 ? -9.824 -5.406 5.698 1.00 89.38 95 VAL A N 1
ATOM 801 C CA . VAL A 1 95 ? -10.476 -6.634 6.184 1.00 89.38 95 VAL A CA 1
ATOM 802 C C . VAL A 1 95 ? -10.596 -6.609 7.709 1.00 89.38 95 VAL A C 1
ATOM 804 O O . VAL A 1 95 ? -11.660 -6.902 8.258 1.00 89.38 95 VAL A O 1
ATOM 807 N N . LEU A 1 96 ? -9.540 -6.213 8.420 1.00 87.94 96 LEU A N 1
ATOM 808 C CA . LEU A 1 96 ? -9.541 -6.150 9.880 1.00 87.94 96 LEU A CA 1
ATOM 809 C C . LEU A 1 96 ? -10.513 -5.095 10.438 1.00 87.94 96 LEU A C 1
ATOM 811 O O . LEU A 1 96 ? -11.090 -5.282 11.515 1.00 87.94 96 LEU A O 1
ATOM 815 N N . LEU A 1 97 ? -10.712 -4.004 9.696 1.00 86.19 97 LEU A N 1
ATOM 816 C CA . LEU A 1 97 ? -11.692 -2.969 10.011 1.00 86.19 97 LEU A CA 1
ATOM 817 C C . LEU A 1 97 ? -13.130 -3.512 9.945 1.00 86.19 97 LEU A C 1
ATOM 819 O O . LEU A 1 97 ? -13.923 -3.242 10.844 1.00 86.19 97 LEU A O 1
ATOM 823 N N . ILE A 1 98 ? -13.454 -4.300 8.914 1.00 84.69 98 ILE A N 1
ATOM 824 C CA . ILE A 1 98 ? -14.811 -4.831 8.681 1.00 84.69 98 ILE A CA 1
ATOM 825 C C . ILE A 1 98 ? -15.112 -6.029 9.594 1.00 84.69 98 ILE A C 1
ATOM 827 O O . ILE A 1 98 ? -16.241 -6.220 10.038 1.00 84.69 98 ILE A O 1
ATOM 831 N N . THR A 1 99 ? -14.101 -6.829 9.933 1.00 82.19 99 THR A N 1
ATOM 832 C CA . THR A 1 99 ? -14.243 -8.068 10.722 1.00 82.19 99 THR A CA 1
ATOM 833 C C . THR A 1 99 ? -14.421 -7.857 12.237 1.00 82.19 99 THR A C 1
ATOM 835 O O . THR A 1 99 ? -14.127 -8.775 12.996 1.00 82.19 99 THR A O 1
ATOM 838 N N . ILE A 1 100 ? -14.922 -6.691 12.684 1.00 62.91 100 ILE A N 1
ATOM 839 C CA . ILE A 1 100 ? -15.110 -6.213 14.079 1.00 62.91 100 ILE A CA 1
ATOM 840 C C . ILE A 1 100 ? -15.218 -7.356 15.116 1.00 62.91 100 ILE A C 1
ATOM 842 O O . ILE A 1 100 ? -16.304 -7.821 15.463 1.00 62.91 100 ILE A O 1
ATOM 846 N N . ARG A 1 101 ? -14.071 -7.827 15.626 1.00 64.12 101 ARG A N 1
ATOM 847 C CA . ARG A 1 101 ? -13.972 -8.900 16.630 1.00 64.12 101 ARG A CA 1
ATOM 848 C C . ARG A 1 101 ? -12.890 -8.593 17.661 1.00 64.12 101 ARG A C 1
ATOM 850 O O . ARG A 1 101 ? -11.919 -7.887 17.397 1.00 64.12 101 ARG A O 1
ATOM 857 N N . SER A 1 102 ? -13.035 -9.192 18.838 1.00 65.81 102 SER A N 1
ATOM 858 C CA . SER A 1 102 ? -12.167 -9.069 20.020 1.00 65.81 102 SER A CA 1
ATOM 859 C C . SER A 1 102 ? -10.672 -9.349 19.783 1.00 65.81 102 SER A C 1
ATOM 861 O O . SER A 1 102 ? -9.840 -8.934 20.588 1.00 65.81 102 SER A O 1
ATOM 863 N N . PHE A 1 103 ? -10.302 -9.988 18.669 1.00 67.69 103 PHE A N 1
ATOM 864 C CA . PHE A 1 103 ? -8.919 -10.359 18.346 1.00 67.69 103 PHE A CA 1
ATOM 865 C C . PHE A 1 103 ? -8.131 -9.310 17.547 1.00 67.69 103 PHE A C 1
ATOM 867 O O . PHE A 1 103 ? -6.957 -9.535 17.254 1.00 67.69 103 PHE A O 1
ATOM 874 N N . GLN A 1 104 ? -8.716 -8.147 17.231 1.00 73.44 104 GLN A N 1
ATOM 875 C CA . GLN A 1 104 ? -8.066 -7.109 16.413 1.00 73.44 104 GLN A CA 1
ATOM 876 C C . GLN A 1 104 ? -6.641 -6.754 16.866 1.00 73.44 104 GLN A C 1
ATOM 878 O O . GLN A 1 104 ? -5.759 -6.593 16.032 1.00 73.44 104 GLN A O 1
ATOM 883 N N . ARG A 1 105 ? -6.379 -6.683 18.178 1.00 69.81 105 ARG A N 1
ATOM 884 C CA . ARG A 1 105 ? -5.043 -6.342 18.701 1.00 69.81 105 ARG A CA 1
ATOM 885 C C . ARG A 1 105 ? -3.965 -7.354 18.317 1.00 69.81 105 ARG A C 1
ATOM 887 O O . ARG A 1 105 ? -2.853 -6.945 18.017 1.00 69.81 105 ARG A O 1
ATOM 894 N N . ILE A 1 106 ? -4.303 -8.641 18.323 1.00 76.25 106 ILE A N 1
ATOM 895 C CA . ILE A 1 106 ? -3.369 -9.717 17.976 1.00 76.25 106 ILE A CA 1
ATOM 896 C C . ILE A 1 106 ? -3.106 -9.686 16.467 1.00 76.25 106 ILE A C 1
ATOM 898 O O . ILE A 1 106 ? -1.958 -9.733 16.039 1.00 76.25 106 ILE A O 1
ATOM 902 N N . PHE A 1 107 ? -4.154 -9.510 15.659 1.00 80.19 107 PHE A N 1
ATOM 903 C CA . PHE A 1 107 ? -4.034 -9.462 14.200 1.00 80.19 107 PHE A CA 1
ATOM 904 C C . PHE A 1 107 ? -3.276 -8.232 13.676 1.00 80.19 107 PHE A C 1
ATOM 906 O O . PHE A 1 107 ? -2.572 -8.359 12.678 1.00 80.19 107 PHE A O 1
ATOM 913 N N . ILE A 1 108 ? -3.330 -7.078 14.359 1.00 76.19 108 ILE A N 1
ATOM 914 C CA . ILE A 1 108 ? -2.514 -5.900 13.998 1.00 76.19 108 ILE A CA 1
ATOM 915 C C . 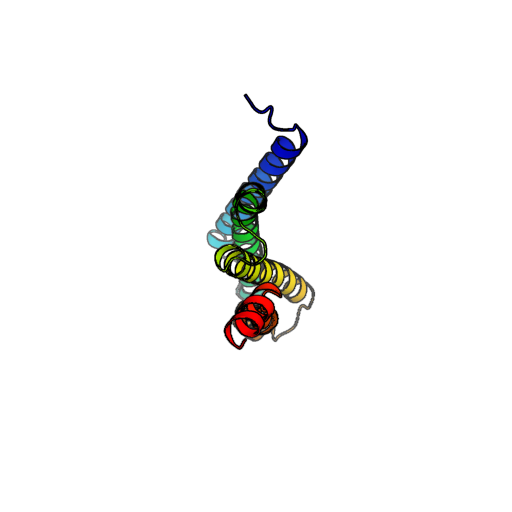ILE A 1 108 ? -1.017 -6.245 14.003 1.00 76.19 108 ILE A C 1
ATOM 917 O O . ILE A 1 108 ? -0.291 -5.802 13.119 1.00 76.19 108 ILE A O 1
ATOM 921 N N . CYS A 1 109 ? -0.544 -7.066 14.945 1.00 74.19 109 CYS A N 1
ATOM 922 C CA . CYS A 1 109 ? 0.867 -7.466 14.998 1.00 74.19 109 CYS A CA 1
ATOM 923 C C . CYS A 1 109 ? 1.281 -8.345 13.806 1.00 74.19 109 CYS A C 1
ATOM 925 O O . CYS A 1 109 ? 2.434 -8.304 13.385 1.00 74.19 109 CYS A O 1
ATOM 927 N N . PHE A 1 110 ? 0.347 -9.108 13.236 1.00 86.06 110 PHE A N 1
ATOM 928 C CA . PHE A 1 110 ? 0.612 -10.011 12.112 1.00 86.06 110 PHE A CA 1
ATOM 929 C C . PHE A 1 110 ? 0.404 -9.371 10.740 1.00 86.06 110 PHE A C 1
ATOM 931 O O . PHE A 1 110 ? 0.763 -9.976 9.730 1.00 86.06 110 PHE A O 1
ATOM 938 N N . ILE A 1 111 ? -0.135 -8.151 10.696 1.00 88.88 111 ILE A N 1
ATOM 939 C CA . ILE A 1 111 ? -0.560 -7.510 9.451 1.00 88.88 111 ILE A CA 1
ATOM 940 C C . ILE A 1 111 ? 0.595 -7.266 8.479 1.00 88.88 111 ILE A C 1
ATOM 942 O O . ILE A 1 111 ? 0.386 -7.312 7.277 1.00 88.88 111 ILE A O 1
ATOM 946 N N . TRP A 1 112 ? 1.807 -7.072 9.003 1.00 88.12 112 TRP A N 1
ATOM 947 C CA . TRP A 1 112 ? 3.038 -6.920 8.226 1.00 88.12 112 TRP A CA 1
ATOM 948 C C . TRP A 1 112 ? 3.770 -8.247 8.020 1.00 88.12 112 TRP A C 1
ATOM 950 O O . TRP A 1 112 ? 4.314 -8.493 6.947 1.00 88.12 112 TRP A O 1
ATOM 960 N N . LEU A 1 113 ? 3.762 -9.126 9.026 1.00 90.88 113 LEU A N 1
ATOM 961 C CA . LEU A 1 113 ? 4.507 -10.383 8.974 1.00 90.88 113 LEU A CA 1
ATOM 962 C C . LEU A 1 113 ? 3.916 -11.364 7.953 1.00 90.88 113 LEU A C 1
ATOM 964 O O . LEU A 1 113 ? 4.660 -11.989 7.201 1.00 90.88 113 LEU A O 1
ATOM 968 N N . ALA A 1 114 ? 2.587 -11.491 7.908 1.00 90.44 114 ALA A N 1
ATOM 969 C CA . ALA A 1 114 ? 1.931 -12.432 7.006 1.00 90.44 114 ALA A CA 1
ATOM 970 C C . ALA A 1 114 ? 2.193 -12.106 5.519 1.00 90.44 114 ALA A C 1
ATOM 972 O O . ALA A 1 114 ? 2.592 -13.020 4.796 1.00 90.44 114 ALA A O 1
ATOM 973 N N . PRO A 1 115 ? 2.075 -10.845 5.050 1.00 91.50 115 PRO A N 1
ATOM 974 C CA . PRO A 1 115 ? 2.473 -10.480 3.692 1.00 91.50 115 PRO A CA 1
ATOM 975 C C . PRO A 1 115 ? 3.950 -10.736 3.383 1.00 91.50 115 PRO A C 1
ATOM 977 O O . PRO A 1 115 ? 4.253 -11.246 2.310 1.00 91.50 115 PRO A O 1
ATOM 980 N N . ILE A 1 116 ? 4.872 -10.447 4.311 1.00 91.94 116 ILE A N 1
ATOM 981 C CA . ILE A 1 116 ? 6.309 -10.700 4.099 1.00 91.94 116 ILE A CA 1
ATOM 982 C C . ILE A 1 116 ? 6.560 -12.176 3.784 1.00 91.94 116 ILE A C 1
ATOM 984 O O . ILE A 1 116 ? 7.268 -12.496 2.830 1.00 91.94 116 ILE A O 1
ATOM 988 N N . ILE A 1 117 ? 5.952 -13.076 4.560 1.00 91.38 117 ILE A N 1
ATOM 989 C CA . ILE A 1 117 ? 6.086 -14.521 4.352 1.00 91.38 117 ILE A CA 1
ATOM 990 C C . ILE A 1 117 ? 5.418 -14.927 3.035 1.00 91.38 117 ILE A C 1
ATOM 992 O O . ILE A 1 117 ? 6.048 -15.598 2.217 1.00 91.38 117 ILE A O 1
ATOM 996 N N . ALA A 1 118 ? 4.176 -14.488 2.807 1.00 90.75 118 ALA A N 1
ATOM 997 C CA . ALA A 1 118 ? 3.383 -14.864 1.638 1.00 90.75 118 ALA A CA 1
ATOM 998 C C . ALA A 1 118 ? 4.033 -14.445 0.311 1.00 90.75 118 ALA A C 1
ATOM 1000 O O . ALA A 1 118 ? 4.008 -15.208 -0.651 1.00 90.75 118 ALA A O 1
ATOM 1001 N N . TYR A 1 119 ? 4.650 -13.262 0.268 1.00 91.00 119 TYR A N 1
ATOM 1002 C CA . TYR A 1 119 ? 5.292 -12.733 -0.936 1.00 91.00 119 TYR A CA 1
ATOM 1003 C C . TYR A 1 119 ? 6.784 -13.058 -1.039 1.00 91.00 119 TYR A C 1
ATOM 1005 O O . TYR A 1 119 ? 7.384 -12.783 -2.077 1.00 91.00 119 TYR A O 1
ATOM 1013 N N . SER A 1 120 ? 7.393 -13.689 -0.027 1.00 89.81 120 SER A N 1
ATOM 1014 C CA . SER A 1 120 ? 8.811 -14.081 -0.068 1.00 89.81 120 SER A CA 1
ATOM 1015 C C . SER A 1 120 ? 9.214 -14.916 -1.296 1.00 89.81 120 SER A C 1
ATOM 1017 O O . SER A 1 120 ? 10.324 -14.694 -1.789 1.00 89.81 120 SER A O 1
ATOM 1019 N N . PRO A 1 121 ? 8.357 -15.787 -1.885 1.00 88.19 121 PRO A N 1
ATOM 1020 C CA . PRO A 1 121 ? 8.714 -16.510 -3.104 1.00 88.19 121 PRO A CA 1
ATOM 1021 C 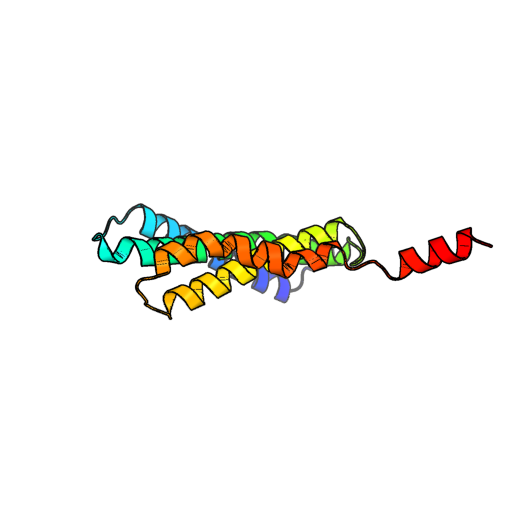C . PRO A 1 121 ? 9.024 -15.606 -4.305 1.00 88.19 121 PRO A C 1
ATOM 1023 O O . PRO A 1 121 ? 9.799 -16.018 -5.162 1.00 88.19 121 PRO A O 1
ATOM 1026 N N . LEU A 1 122 ? 8.504 -14.368 -4.362 1.00 84.25 122 LEU A N 1
ATOM 1027 C CA . LEU A 1 122 ? 8.808 -13.414 -5.444 1.00 84.25 122 LEU A CA 1
ATOM 1028 C C . LEU A 1 122 ? 10.309 -13.113 -5.567 1.00 84.25 122 LEU A C 1
ATOM 1030 O O . LEU A 1 122 ? 10.787 -12.799 -6.654 1.00 84.25 122 LEU A O 1
ATOM 1034 N N . LEU A 1 123 ? 11.059 -13.231 -4.468 1.00 83.69 123 LEU A N 1
ATOM 1035 C CA . LEU A 1 123 ? 12.509 -13.037 -4.463 1.00 83.69 123 LEU A CA 1
ATOM 1036 C C . LEU A 1 123 ? 13.256 -14.204 -5.130 1.00 83.69 123 LEU A C 1
ATOM 1038 O O . LEU A 1 123 ? 14.339 -14.005 -5.676 1.00 83.69 123 LEU A O 1
ATOM 1042 N N . TRP A 1 124 ? 12.658 -15.398 -5.121 1.00 79.50 124 TRP A N 1
ATOM 1043 C CA . TRP A 1 124 ? 13.260 -16.662 -5.559 1.00 79.50 124 TRP A CA 1
ATOM 1044 C C . TRP A 1 124 ? 12.756 -17.153 -6.920 1.00 79.50 124 TRP A C 1
ATOM 1046 O O . TRP A 1 124 ? 13.209 -18.189 -7.403 1.00 79.50 124 TRP A O 1
ATOM 1056 N N . LEU A 1 125 ? 11.817 -16.444 -7.554 1.00 71.75 125 LEU A N 1
ATOM 1057 C CA . LEU A 1 125 ? 11.402 -16.748 -8.922 1.00 71.75 125 LEU A CA 1
ATOM 1058 C C . LEU A 1 125 ? 12.583 -16.480 -9.868 1.00 71.75 125 LEU A C 1
ATOM 1060 O O . LEU A 1 125 ? 12.877 -15.334 -10.204 1.00 71.75 125 LEU A O 1
ATOM 1064 N N . ASN A 1 126 ? 13.297 -17.544 -10.245 1.00 53.84 126 ASN A N 1
ATOM 1065 C CA . ASN A 1 126 ? 14.459 -17.469 -11.129 1.00 53.84 126 ASN A CA 1
ATOM 1066 C C . ASN A 1 126 ? 14.079 -16.930 -12.511 1.00 53.84 126 ASN A C 1
ATOM 1068 O O . ASN A 1 126 ? 13.024 -17.263 -13.057 1.00 53.84 126 ASN A O 1
ATOM 1072 N N . SER A 1 127 ? 14.990 -16.149 -13.098 1.00 55.62 127 SER A N 1
ATOM 1073 C CA . SER A 1 127 ? 14.886 -15.782 -14.508 1.00 55.62 127 SER A CA 1
ATOM 1074 C C . SER A 1 127 ? 15.141 -17.035 -15.357 1.00 55.62 127 SER A C 1
ATOM 1076 O O . SER A 1 127 ? 16.100 -17.769 -15.089 1.00 55.62 127 SER A O 1
ATOM 1078 N N . PRO A 1 128 ? 14.338 -17.295 -16.401 1.00 57.38 128 PRO A N 1
ATOM 1079 C CA . PRO A 1 128 ? 14.607 -18.382 -17.338 1.00 57.38 128 PRO A CA 1
ATOM 1080 C C . PRO A 1 128 ? 15.978 -18.260 -18.038 1.00 57.38 128 PRO A C 1
ATOM 1082 O O . PRO A 1 128 ? 16.522 -19.280 -18.460 1.00 57.38 128 PRO A O 1
ATOM 1085 N N . TYR A 1 129 ? 16.592 -17.070 -18.095 1.00 50.69 129 TYR A N 1
ATOM 1086 C CA . TYR A 1 129 ? 17.922 -16.869 -18.691 1.00 50.69 129 TYR A CA 1
ATOM 1087 C C . TYR A 1 129 ? 19.074 -17.429 -17.848 1.00 50.69 129 TYR A C 1
ATOM 1089 O O . TYR A 1 129 ? 20.104 -17.832 -18.392 1.00 50.69 129 TYR A O 1
ATOM 1097 N N . GLU A 1 130 ? 18.895 -17.537 -16.533 1.00 52.78 130 GLU A N 1
ATOM 1098 C CA . GLU A 1 130 ? 19.913 -18.077 -15.623 1.00 52.78 130 GLU A CA 1
ATOM 1099 C C . GLU A 1 130 ? 20.106 -19.593 -15.831 1.00 52.78 130 GLU A C 1
ATOM 1101 O O . GLU A 1 130 ? 21.214 -20.126 -15.716 1.00 52.78 130 GLU A O 1
ATOM 1106 N N . LYS A 1 131 ? 19.043 -20.287 -16.269 1.00 50.78 131 LYS A N 1
ATOM 1107 C CA . LYS A 1 131 ? 19.122 -21.681 -16.735 1.00 50.78 131 LYS A CA 1
ATOM 1108 C C . LYS A 1 131 ? 19.888 -21.813 -18.051 1.00 50.78 131 LYS A C 1
ATOM 1110 O O . LYS A 1 131 ? 20.593 -22.796 -18.246 1.00 50.78 131 LYS A O 1
ATOM 1115 N N . GLN A 1 132 ? 19.781 -20.850 -18.961 1.00 48.88 132 GLN A N 1
ATOM 1116 C CA . GLN A 1 132 ? 20.375 -20.978 -20.294 1.00 48.88 132 GLN A CA 1
ATOM 1117 C C . GLN A 1 132 ? 21.899 -20.760 -20.279 1.00 48.88 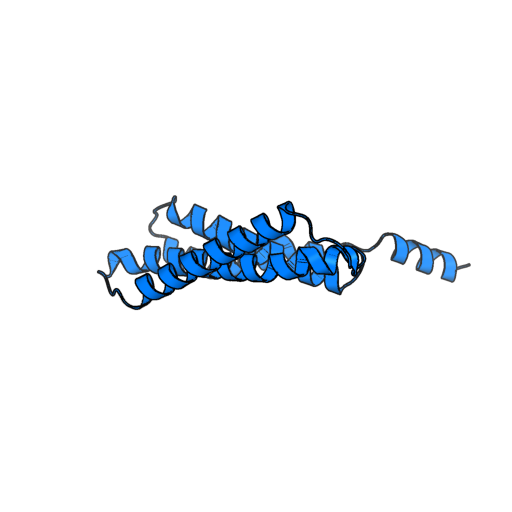132 GLN A C 1
ATOM 1119 O O . GLN A 1 132 ? 22.625 -21.480 -20.960 1.00 48.88 132 GLN A O 1
ATOM 1124 N N . MET A 1 133 ? 22.406 -19.849 -19.439 1.00 51.53 133 MET A N 1
ATOM 1125 C CA . MET A 1 133 ? 23.856 -19.650 -19.271 1.00 51.53 133 MET A CA 1
ATOM 1126 C C . MET A 1 133 ? 24.543 -20.799 -18.523 1.00 51.53 133 MET A C 1
ATOM 1128 O O . MET A 1 133 ? 25.654 -21.175 -18.883 1.00 51.53 133 MET A O 1
ATOM 1132 N N . THR A 1 134 ? 23.886 -21.405 -17.529 1.00 52.72 134 THR A N 1
ATOM 1133 C CA . THR A 1 134 ? 24.439 -22.576 -16.821 1.00 52.72 134 THR A CA 1
ATOM 1134 C C . THR A 1 134 ? 24.459 -23.831 -17.691 1.00 52.72 134 THR A C 1
ATOM 1136 O O . THR A 1 134 ? 25.389 -24.623 -17.584 1.00 52.72 134 THR A O 1
ATOM 1139 N N . THR A 1 135 ? 23.496 -23.985 -18.605 1.00 52.22 135 THR A N 1
ATOM 1140 C CA . THR A 1 135 ? 23.479 -25.116 -19.549 1.00 52.22 135 THR A CA 1
ATOM 1141 C C . THR A 1 135 ? 24.544 -24.962 -20.645 1.00 52.22 135 THR A C 1
ATOM 1143 O O . THR A 1 135 ? 25.168 -25.944 -21.031 1.00 52.22 135 THR A O 1
ATOM 1146 N N . ASN A 1 136 ? 24.812 -23.733 -21.101 1.00 51.12 136 ASN A N 1
ATOM 1147 C CA . ASN A 1 136 ? 25.820 -23.466 -22.136 1.00 51.12 136 ASN A CA 1
ATOM 1148 C C . ASN A 1 136 ? 27.263 -23.399 -21.605 1.00 51.12 136 ASN A C 1
ATOM 1150 O O . ASN A 1 136 ? 28.190 -23.487 -22.398 1.00 51.12 136 ASN A O 1
ATOM 1154 N N . ALA A 1 137 ? 27.469 -23.236 -20.294 1.00 51.00 137 ALA A N 1
ATOM 1155 C CA . ALA A 1 137 ? 28.794 -23.275 -19.666 1.00 51.00 137 ALA A CA 1
ATOM 1156 C C . ALA A 1 137 ? 29.256 -24.700 -19.287 1.00 51.00 137 ALA A C 1
ATOM 1158 O O . ALA A 1 137 ? 30.366 -24.870 -18.789 1.00 51.00 137 ALA A O 1
ATOM 1159 N N . MET A 1 138 ? 28.401 -25.713 -19.486 1.00 48.88 138 MET A N 1
ATOM 1160 C CA . MET A 1 138 ? 28.701 -27.134 -19.247 1.00 48.88 138 MET A CA 1
ATOM 1161 C C . MET A 1 138 ? 28.934 -27.935 -20.544 1.00 48.88 138 MET A C 1
ATOM 1163 O O . MET A 1 138 ? 28.979 -29.164 -20.492 1.00 48.88 138 MET A O 1
ATOM 1167 N N . ILE A 1 139 ? 29.081 -27.257 -21.687 1.00 46.69 139 ILE A N 1
ATOM 1168 C CA . ILE A 1 139 ? 29.500 -27.826 -22.981 1.00 46.69 139 ILE A CA 1
ATOM 1169 C C . ILE A 1 139 ? 30.863 -27.232 -23.329 1.00 46.69 139 ILE A C 1
ATOM 1171 O O . ILE A 1 139 ? 31.744 -28.010 -23.753 1.00 46.69 139 ILE A O 1
#

Radius of gyration: 19.74 Å; chains: 1; bounding box: 45×45×51 Å